Protein AF-A0AAP2GWK6-F1 (afdb_monomer)

Foldseek 3Di:
DDPDPVVVPPPDPDDDQDPDDDPDPDDDRPPDDAQDKDKDWDWDADPVRDIDDTDPIDIDHRHQDQAAQPDWDWDADPQAIKIFGDLVNLRSPQWDWDWDDFVVDPDTDTQDIGGSNDGMDGRNPDDPPTHD

Structure (mmCIF, N/CA/C/O backbone):
data_AF-A0AAP2GWK6-F1
#
_entry.id   AF-A0AAP2GWK6-F1
#
loop_
_atom_site.group_PDB
_atom_site.id
_atom_site.type_symbol
_atom_site.label_atom_id
_atom_site.label_alt_id
_atom_site.label_comp_id
_atom_site.label_asym_id
_atom_site.label_entity_id
_atom_site.label_seq_id
_atom_site.pdbx_PDB_ins_code
_atom_site.Cartn_x
_atom_site.Cartn_y
_atom_site.Cartn_z
_atom_site.occupancy
_atom_site.B_iso_or_equiv
_atom_site.auth_seq_id
_atom_site.auth_comp_id
_atom_site.auth_asym_id
_atom_site.auth_atom_id
_atom_site.pdbx_PDB_model_num
ATOM 1 N N 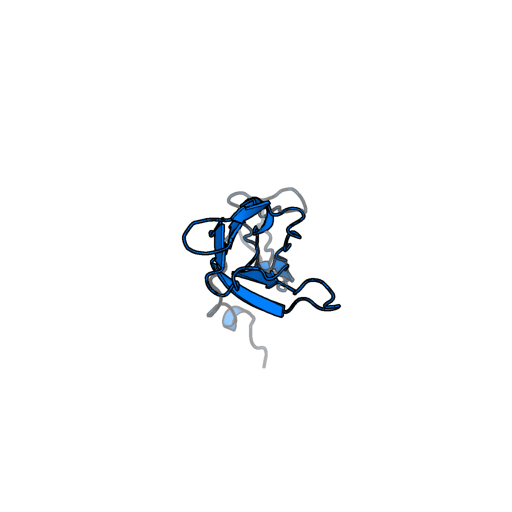. MET A 1 1 ? 41.115 -13.602 -19.663 1.00 36.50 1 MET A N 1
ATOM 2 C CA . MET A 1 1 ? 39.755 -14.138 -19.443 1.00 36.50 1 MET A CA 1
ATOM 3 C C . MET A 1 1 ? 38.763 -12.994 -19.587 1.00 36.50 1 MET A C 1
ATOM 5 O O . MET A 1 1 ? 38.693 -12.155 -18.703 1.00 36.50 1 MET A O 1
ATOM 9 N N . ARG A 1 2 ? 38.078 -12.888 -20.731 1.00 32.31 2 ARG A N 1
ATOM 10 C CA . ARG A 1 2 ? 36.978 -11.934 -20.933 1.00 32.31 2 ARG A CA 1
ATOM 11 C C . ARG A 1 2 ? 35.690 -12.745 -20.884 1.00 32.31 2 ARG A C 1
ATOM 13 O O . ARG A 1 2 ? 35.413 -13.486 -21.821 1.00 32.31 2 ARG A O 1
ATOM 20 N N . GLN A 1 3 ? 34.950 -12.665 -19.784 1.00 31.05 3 GLN A N 1
ATOM 21 C CA . GLN A 1 3 ? 33.566 -13.130 -19.782 1.00 31.05 3 GLN A CA 1
ATOM 22 C C . GLN A 1 3 ? 32.791 -12.196 -20.719 1.00 31.05 3 GLN A C 1
ATOM 24 O O . GLN A 1 3 ? 32.690 -10.999 -20.470 1.00 31.05 3 GLN A O 1
ATOM 29 N N . SER A 1 4 ? 32.358 -12.732 -21.860 1.00 39.97 4 SER A N 1
ATOM 30 C CA . SER A 1 4 ? 31.522 -12.025 -22.830 1.00 39.97 4 SER A CA 1
ATOM 31 C C . SER A 1 4 ? 30.129 -11.812 -22.237 1.00 39.97 4 SER A C 1
ATOM 33 O O . SER A 1 4 ? 29.553 -12.737 -21.662 1.00 39.97 4 SER A O 1
ATOM 35 N N . ALA A 1 5 ? 29.579 -10.609 -22.420 1.00 40.38 5 ALA A N 1
ATOM 36 C CA . ALA A 1 5 ? 28.244 -10.188 -21.986 1.00 40.38 5 ALA A CA 1
ATOM 37 C C . ALA A 1 5 ? 27.099 -11.098 -22.489 1.00 40.38 5 ALA A C 1
ATOM 39 O O . ALA A 1 5 ? 25.998 -11.061 -21.946 1.00 40.38 5 ALA A O 1
ATOM 40 N N . ALA A 1 6 ? 27.369 -11.981 -23.458 1.00 35.41 6 ALA A N 1
ATOM 41 C CA . ALA A 1 6 ? 26.441 -13.020 -23.901 1.00 35.41 6 ALA A CA 1
ATOM 42 C C . ALA A 1 6 ? 26.100 -14.056 -22.805 1.00 35.41 6 ALA A C 1
ATOM 44 O O . ALA A 1 6 ? 25.046 -14.682 -22.866 1.00 35.41 6 ALA A O 1
ATOM 45 N N . ALA A 1 7 ? 26.941 -14.218 -21.775 1.00 29.39 7 ALA A N 1
ATOM 46 C CA . ALA A 1 7 ? 26.700 -15.173 -20.688 1.00 29.39 7 ALA A CA 1
ATOM 47 C C . ALA A 1 7 ? 25.735 -14.661 -19.597 1.00 29.39 7 ALA A C 1
ATOM 49 O O . ALA A 1 7 ? 25.313 -15.440 -18.745 1.00 29.39 7 ALA A O 1
ATOM 50 N N . GLN A 1 8 ? 25.362 -13.375 -19.610 1.00 37.59 8 GLN A N 1
ATOM 51 C CA . GLN A 1 8 ? 24.506 -12.770 -18.576 1.00 37.59 8 GLN A CA 1
ATOM 52 C C . GLN A 1 8 ? 23.046 -12.561 -19.002 1.00 37.59 8 GLN A C 1
ATOM 54 O O . GLN A 1 8 ? 22.224 -12.152 -18.186 1.00 37.59 8 GLN A O 1
ATOM 59 N N . ALA A 1 9 ? 22.687 -12.928 -20.235 1.00 34.03 9 ALA A N 1
ATOM 60 C CA . ALA A 1 9 ? 21.322 -12.824 -20.757 1.00 34.03 9 ALA A CA 1
ATOM 61 C C . ALA A 1 9 ? 20.421 -14.041 -20.437 1.00 34.03 9 ALA A C 1
ATOM 63 O O . ALA A 1 9 ? 19.351 -14.180 -21.022 1.00 34.03 9 ALA A O 1
ATOM 64 N N . VAL A 1 10 ? 20.819 -14.937 -19.522 1.00 41.56 10 VAL A N 1
ATOM 65 C CA . VAL A 1 10 ? 20.097 -16.208 -19.274 1.00 41.56 10 VAL A CA 1
ATOM 66 C C . VAL A 1 10 ? 19.125 -16.163 -18.077 1.00 41.56 10 VAL A C 1
ATOM 68 O O . VAL A 1 10 ? 18.405 -17.128 -17.854 1.00 41.56 10 VAL A O 1
ATOM 71 N N . ALA A 1 11 ? 18.995 -15.057 -17.330 1.00 36.88 11 ALA A N 1
ATOM 72 C CA . ALA A 1 11 ? 18.100 -15.037 -16.153 1.00 36.88 11 ALA A CA 1
ATOM 73 C C . ALA A 1 11 ? 17.056 -13.908 -16.086 1.00 36.88 11 ALA A C 1
ATOM 75 O O . ALA A 1 11 ? 16.194 -13.942 -15.210 1.00 36.88 11 ALA A O 1
ATOM 76 N N . LEU A 1 12 ? 17.063 -12.937 -17.002 1.00 46.38 12 LEU A N 1
ATOM 77 C CA . LEU A 1 12 ? 16.093 -11.838 -16.989 1.00 46.38 12 LEU A CA 1
ATOM 78 C C . LEU A 1 12 ? 15.317 -11.845 -18.303 1.00 46.38 12 LEU A C 1
ATOM 80 O O . LEU A 1 12 ? 15.865 -11.540 -19.360 1.00 46.38 12 LEU A O 1
ATOM 84 N N . LYS A 1 13 ? 14.029 -12.207 -18.241 1.00 52.22 13 LYS A N 1
ATOM 85 C CA . LYS A 1 13 ? 13.083 -12.007 -19.347 1.00 52.22 13 LYS A CA 1
ATOM 86 C C . LYS A 1 13 ? 12.956 -10.501 -19.600 1.00 52.22 13 LYS A C 1
ATOM 88 O O . LYS A 1 13 ? 12.078 -9.854 -19.036 1.00 52.22 13 LYS A O 1
ATOM 93 N N . CYS A 1 14 ? 13.844 -9.939 -20.411 1.00 54.69 14 CYS A N 1
ATOM 94 C CA . CYS A 1 14 ? 13.713 -8.573 -20.897 1.00 54.69 14 CYS A CA 1
ATOM 95 C C . CYS A 1 14 ? 12.523 -8.551 -21.861 1.00 54.69 14 CYS A C 1
ATOM 97 O O . CYS A 1 14 ? 12.529 -9.239 -22.880 1.00 54.69 14 CYS A O 1
ATOM 99 N N . VAL A 1 15 ? 11.464 -7.827 -21.504 1.00 65.50 15 VAL A N 1
ATOM 100 C CA . VAL A 1 15 ? 10.288 -7.652 -22.362 1.00 65.50 15 VAL A CA 1
ATOM 101 C C . VAL A 1 15 ? 10.410 -6.296 -23.035 1.00 65.50 15 VAL A C 1
ATOM 103 O O . VAL A 1 15 ? 10.470 -5.279 -22.346 1.00 65.50 15 VAL A O 1
ATOM 106 N N . LEU A 1 16 ? 10.413 -6.278 -24.368 1.00 71.25 16 LEU A N 1
ATOM 107 C CA . LEU A 1 16 ? 10.388 -5.037 -25.135 1.00 71.25 16 LEU A CA 1
ATOM 108 C C . LEU A 1 16 ? 9.115 -4.245 -24.789 1.00 71.25 16 LEU A C 1
ATOM 110 O O . LEU A 1 16 ? 7.998 -4.752 -24.938 1.00 71.25 16 LEU A O 1
ATOM 114 N N . ARG A 1 17 ? 9.275 -3.017 -24.280 1.00 77.06 17 ARG A N 1
ATOM 115 C CA . ARG A 1 17 ? 8.146 -2.177 -23.834 1.00 77.06 17 ARG A CA 1
ATOM 116 C C . ARG A 1 17 ? 7.614 -1.255 -24.930 1.00 77.06 17 ARG A C 1
ATOM 118 O O . ARG A 1 17 ? 6.414 -0.989 -24.952 1.00 77.06 17 ARG A O 1
ATOM 125 N N . ASN A 1 18 ? 8.452 -0.826 -25.869 1.00 67.00 18 ASN A N 1
ATOM 126 C CA . ASN A 1 18 ? 8.060 -0.053 -27.047 1.00 67.00 18 ASN A CA 1
ATOM 127 C C . ASN A 1 18 ? 7.818 -0.976 -28.253 1.00 67.00 18 ASN A C 1
ATOM 129 O O . ASN A 1 18 ? 8.659 -1.787 -28.613 1.00 67.00 18 ASN A O 1
ATOM 133 N N . ARG A 1 19 ? 6.657 -0.855 -28.906 1.00 65.81 19 ARG A N 1
ATOM 134 C CA . ARG A 1 19 ? 6.312 -1.677 -30.088 1.00 65.81 19 ARG A CA 1
ATOM 135 C C . ARG A 1 19 ? 6.821 -1.094 -31.409 1.00 65.81 19 ARG A C 1
ATOM 137 O O . ARG A 1 19 ? 6.695 -1.733 -32.447 1.00 65.81 19 ARG A O 1
ATOM 144 N N . THR A 1 20 ? 7.364 0.117 -31.365 1.00 73.38 20 THR A N 1
ATOM 145 C CA . THR A 1 20 ? 7.912 0.853 -32.504 1.00 73.38 20 THR A CA 1
ATOM 146 C C . THR A 1 20 ? 9.232 1.493 -32.100 1.00 73.38 20 THR A C 1
ATOM 148 O O . THR A 1 20 ? 9.444 1.816 -30.925 1.00 73.38 20 THR A O 1
ATOM 151 N N . LEU A 1 21 ? 10.110 1.702 -33.081 1.00 76.94 21 LEU A N 1
ATOM 152 C CA . LEU A 1 21 ? 11.334 2.465 -32.872 1.00 76.94 21 LEU A CA 1
ATOM 153 C C . LEU A 1 21 ? 10.976 3.876 -32.408 1.00 76.94 21 LEU A C 1
ATOM 155 O O . LEU A 1 21 ? 10.101 4.532 -32.976 1.00 76.94 21 LEU A O 1
ATOM 159 N N . LEU A 1 22 ? 11.637 4.314 -31.342 1.00 80.62 22 LEU A N 1
ATOM 160 C CA . LEU A 1 22 ? 11.499 5.669 -30.838 1.00 80.62 22 LEU A CA 1
ATOM 161 C C . LEU A 1 22 ? 12.492 6.550 -31.588 1.00 80.62 22 LEU A C 1
ATOM 163 O O . LEU A 1 22 ? 13.667 6.213 -31.703 1.00 80.62 22 LEU A O 1
ATOM 167 N N . THR A 1 23 ? 12.016 7.681 -32.092 1.00 80.94 23 THR A N 1
ATOM 168 C CA . THR A 1 23 ? 12.858 8.721 -32.703 1.00 80.94 23 THR A CA 1
ATOM 169 C C . THR A 1 23 ? 13.216 9.825 -31.708 1.00 80.94 23 THR A C 1
ATOM 171 O O . THR A 1 23 ? 13.981 10.733 -32.026 1.00 80.94 23 THR A O 1
ATOM 174 N N . THR A 1 24 ? 12.671 9.749 -30.493 1.00 82.12 24 THR A N 1
ATOM 175 C CA . THR A 1 24 ? 12.917 10.664 -29.381 1.00 82.12 24 THR A CA 1
ATOM 176 C C . THR A 1 24 ? 13.819 10.014 -28.336 1.00 82.12 24 THR A C 1
ATOM 178 O O . THR A 1 24 ? 13.865 8.796 -28.183 1.00 82.12 24 THR A O 1
ATOM 181 N N . THR A 1 25 ? 14.520 10.835 -27.557 1.00 86.06 25 THR A N 1
ATOM 182 C CA . THR A 1 25 ? 15.410 10.386 -26.473 1.00 86.06 25 THR A CA 1
ATOM 183 C C . THR A 1 25 ? 14.673 10.119 -25.153 1.00 86.06 25 THR A C 1
ATOM 185 O O . THR A 1 25 ? 15.284 10.143 -24.087 1.00 86.06 25 THR A O 1
ATOM 188 N N . HIS A 1 26 ? 13.358 9.879 -25.200 1.00 83.44 26 HIS A N 1
ATOM 189 C CA . HIS A 1 26 ? 12.540 9.601 -24.021 1.00 83.44 26 HIS A CA 1
ATOM 190 C C . HIS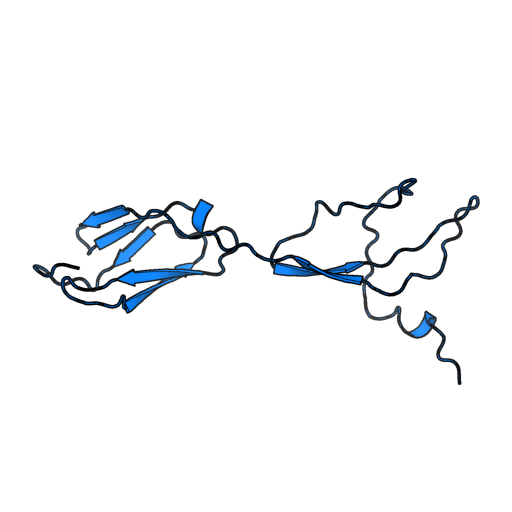 A 1 26 ? 11.518 8.494 -24.297 1.00 83.44 26 HIS A C 1
ATOM 192 O O . HIS A 1 26 ? 10.985 8.380 -25.399 1.00 83.44 26 HIS A O 1
ATOM 198 N N . PHE A 1 27 ? 11.226 7.704 -23.264 1.00 85.25 27 PHE A N 1
ATOM 199 C CA . PHE A 1 27 ? 10.179 6.688 -23.256 1.00 85.25 27 PHE A CA 1
ATOM 200 C C . PHE A 1 27 ? 9.381 6.803 -21.957 1.00 85.25 27 PHE A C 1
ATOM 202 O O . PHE A 1 27 ? 9.969 6.860 -20.877 1.00 85.25 27 PHE A O 1
ATOM 209 N N . GLU A 1 28 ? 8.053 6.819 -22.065 1.00 86.56 28 GLU A N 1
ATOM 210 C CA . GLU A 1 28 ? 7.147 6.802 -20.918 1.00 86.56 28 GLU A CA 1
ATOM 211 C C . GLU A 1 28 ? 6.509 5.415 -20.780 1.00 86.56 28 GLU A C 1
ATOM 213 O O . GLU A 1 28 ? 5.741 4.976 -21.639 1.00 86.56 28 GLU A O 1
ATOM 218 N N . ASP A 1 29 ? 6.816 4.712 -19.686 1.00 86.31 29 ASP A N 1
ATOM 219 C CA . ASP A 1 29 ? 6.163 3.442 -19.371 1.00 86.31 29 ASP A CA 1
ATOM 220 C C . ASP A 1 29 ? 4.859 3.680 -18.590 1.00 86.31 29 ASP A C 1
ATOM 222 O O . ASP A 1 29 ? 4.831 3.711 -17.359 1.00 86.31 29 ASP A O 1
ATOM 226 N N . ALA A 1 30 ? 3.750 3.798 -19.323 1.00 82.56 30 ALA A N 1
ATOM 227 C CA . ALA A 1 30 ? 2.410 3.955 -18.750 1.00 82.56 30 ALA A CA 1
ATOM 228 C C . ALA A 1 30 ? 1.879 2.696 -18.026 1.00 82.56 30 ALA A C 1
ATOM 230 O O . ALA A 1 30 ? 0.830 2.738 -17.386 1.00 82.56 30 ALA A O 1
ATOM 231 N N . GLY A 1 31 ? 2.568 1.553 -18.132 1.00 81.31 31 GLY A N 1
ATOM 232 C CA . GLY A 1 31 ? 2.177 0.297 -17.488 1.00 81.31 31 GLY A CA 1
ATOM 233 C C . GLY A 1 31 ? 2.836 0.056 -16.130 1.00 81.31 31 GLY A C 1
ATOM 234 O O . GLY A 1 31 ? 2.654 -1.023 -15.555 1.00 81.31 31 GLY A O 1
ATOM 235 N N . VAL A 1 32 ? 3.606 1.021 -15.621 1.00 83.19 32 VAL A N 1
ATOM 236 C CA . VAL A 1 32 ? 4.262 0.936 -14.314 1.00 83.19 32 VAL A CA 1
ATOM 237 C C . VAL A 1 32 ? 3.222 0.845 -13.199 1.00 83.19 32 VAL A C 1
ATOM 239 O O . VAL A 1 32 ? 2.393 1.725 -12.988 1.00 83.19 32 VAL A O 1
ATOM 242 N N . GLN A 1 33 ? 3.296 -0.243 -12.439 1.00 81.62 33 GLN A N 1
ATOM 243 C CA . GLN A 1 33 ? 2.491 -0.448 -11.238 1.00 81.62 33 GLN A CA 1
ATOM 244 C C . GLN A 1 33 ? 3.253 0.006 -9.983 1.00 81.62 33 GLN A C 1
ATOM 246 O O . GLN A 1 33 ? 4.427 -0.360 -9.840 1.00 81.62 33 GLN A O 1
ATOM 251 N N . PRO A 1 34 ? 2.595 0.724 -9.051 1.00 79.62 34 PRO A N 1
ATOM 252 C CA . PRO A 1 34 ? 3.191 1.109 -7.775 1.00 79.62 34 PRO A CA 1
ATOM 253 C C . PRO A 1 34 ? 3.679 -0.101 -6.969 1.00 79.62 34 PRO A C 1
ATOM 255 O O . PRO A 1 34 ? 3.048 -1.158 -6.968 1.00 79.62 34 PRO A O 1
ATOM 258 N N . GLY A 1 35 ? 4.783 0.067 -6.245 1.00 76.69 35 GLY A N 1
ATOM 259 C CA . GLY A 1 35 ? 5.355 -0.944 -5.352 1.00 76.69 35 GLY A CA 1
ATOM 260 C C . GLY A 1 35 ? 6.200 -2.001 -6.052 1.00 76.69 35 GLY A C 1
ATOM 261 O O . GLY A 1 35 ? 6.649 -2.943 -5.405 1.00 76.69 35 GLY A O 1
ATOM 262 N N . LYS A 1 36 ? 6.427 -1.857 -7.361 1.00 82.12 36 LYS A N 1
ATOM 263 C CA . LYS A 1 36 ? 7.304 -2.734 -8.136 1.00 82.12 36 LYS A CA 1
ATOM 264 C C . LYS A 1 36 ? 8.611 -2.033 -8.483 1.00 82.12 36 LYS A C 1
ATOM 266 O O . LYS A 1 36 ? 8.646 -0.825 -8.711 1.00 82.12 36 LYS A O 1
ATOM 271 N N . THR A 1 37 ? 9.675 -2.820 -8.552 1.00 84.50 37 THR A N 1
ATOM 272 C CA . THR A 1 37 ? 10.975 -2.384 -9.061 1.00 84.50 37 THR A CA 1
ATOM 273 C C . THR A 1 37 ? 11.082 -2.773 -10.524 1.00 84.50 37 THR A C 1
ATOM 275 O O . THR A 1 37 ? 10.775 -3.910 -10.882 1.00 84.50 37 THR A O 1
ATOM 278 N N . TYR A 1 38 ? 11.521 -1.831 -11.348 1.00 85.50 38 TYR A N 1
ATOM 279 C CA . TYR A 1 38 ? 11.731 -2.024 -12.775 1.00 85.50 38 TYR A CA 1
ATOM 280 C C . TYR A 1 38 ? 13.194 -1.784 -13.117 1.00 85.50 38 TYR A C 1
ATOM 282 O O . TYR A 1 38 ? 13.867 -0.948 -12.508 1.00 85.50 38 TYR A O 1
ATOM 290 N N . GLU A 1 39 ? 13.665 -2.528 -14.107 1.00 87.69 39 GLU A N 1
ATOM 291 C CA . GLU A 1 39 ? 14.976 -2.362 -14.716 1.00 87.69 39 GLU A CA 1
ATOM 292 C C . GLU A 1 39 ? 14.772 -2.074 -16.197 1.00 87.69 39 GLU A C 1
ATOM 294 O O . GLU A 1 39 ? 14.026 -2.784 -16.871 1.00 87.69 39 GLU A O 1
ATOM 299 N N . TYR A 1 40 ? 15.422 -1.024 -16.688 1.00 86.44 40 TYR A N 1
ATOM 300 C CA . TYR A 1 40 ? 15.380 -0.627 -18.088 1.00 86.44 40 TYR A CA 1
ATOM 301 C C . TYR A 1 40 ? 16.787 -0.669 -18.672 1.00 86.44 40 TYR A C 1
ATOM 303 O O . TYR A 1 40 ? 17.750 -0.242 -18.033 1.00 86.44 40 TYR A O 1
ATOM 311 N N . ALA A 1 41 ? 16.888 -1.162 -19.900 1.00 87.12 41 ALA A N 1
ATOM 312 C CA . ALA A 1 41 ? 18.064 -1.041 -20.744 1.00 87.12 41 ALA A CA 1
ATOM 313 C C . ALA A 1 41 ? 17.621 -0.596 -22.137 1.00 87.12 41 ALA A C 1
ATOM 315 O O . ALA A 1 41 ? 16.471 -0.806 -22.529 1.00 87.12 41 ALA A O 1
ATOM 316 N N . ILE A 1 42 ? 18.531 0.041 -22.863 1.00 86.88 42 ILE A N 1
ATOM 317 C CA . ILE A 1 42 ? 18.276 0.595 -24.191 1.00 86.88 42 ILE A CA 1
ATOM 318 C C . ILE A 1 42 ? 19.203 -0.104 -25.182 1.00 86.88 42 ILE A C 1
ATOM 320 O O . ILE A 1 42 ? 20.383 -0.301 -24.892 1.00 86.88 42 ILE A O 1
ATOM 324 N N . ALA A 1 43 ? 18.671 -0.452 -26.348 1.00 87.69 43 ALA A N 1
ATOM 325 C CA . ALA A 1 43 ? 19.437 -0.846 -27.521 1.00 87.69 43 ALA A CA 1
ATOM 326 C C . ALA A 1 43 ? 19.019 0.038 -28.701 1.00 87.69 43 ALA A C 1
ATOM 328 O O . ALA A 1 43 ? 17.872 0.484 -28.783 1.00 87.69 43 ALA A O 1
ATOM 329 N N . SER A 1 44 ? 19.961 0.325 -29.594 1.00 85.25 44 SER A N 1
ATOM 330 C CA . SER A 1 44 ? 19.695 1.040 -30.842 1.00 85.25 44 SER A CA 1
ATOM 331 C C . SER A 1 44 ? 19.531 0.052 -31.986 1.00 85.25 44 SER A C 1
ATOM 333 O O . SER A 1 44 ? 20.186 -0.988 -31.992 1.00 85.25 44 SER A O 1
ATOM 335 N N . VAL A 1 45 ? 18.733 0.416 -32.984 1.00 86.94 45 VAL A N 1
ATOM 336 C CA . VAL A 1 45 ? 18.558 -0.366 -34.211 1.00 86.94 45 VAL A CA 1
ATOM 337 C C . VAL A 1 45 ? 19.047 0.460 -35.397 1.00 86.94 45 VAL A C 1
ATOM 339 O O . VAL A 1 45 ? 18.754 1.655 -35.469 1.00 86.94 45 VAL A O 1
ATOM 342 N N . ASP A 1 46 ? 19.818 -0.151 -36.295 1.00 83.56 46 ASP A N 1
ATOM 343 C CA . ASP A 1 46 ? 20.316 0.508 -37.504 1.00 83.56 46 ASP A CA 1
ATOM 344 C C . ASP A 1 46 ? 19.281 0.530 -38.650 1.00 83.56 46 ASP A C 1
ATOM 346 O O . ASP A 1 46 ? 18.164 0.024 -38.533 1.00 83.56 46 ASP A O 1
ATOM 350 N N . ALA A 1 47 ? 19.651 1.126 -39.788 1.00 82.38 47 ALA A N 1
ATOM 351 C CA . ALA A 1 47 ? 18.772 1.244 -40.956 1.00 82.38 47 ALA A CA 1
ATOM 352 C C . ALA A 1 47 ? 18.385 -0.107 -41.593 1.00 82.38 47 ALA A C 1
ATOM 354 O O . ALA A 1 47 ? 17.433 -0.163 -42.371 1.00 82.38 47 ALA A O 1
ATOM 355 N N . PHE A 1 48 ? 19.108 -1.182 -41.274 1.00 84.50 48 PHE A N 1
ATOM 356 C CA . PHE A 1 48 ? 18.872 -2.535 -41.773 1.00 84.50 48 PHE A CA 1
ATOM 357 C C . PHE A 1 48 ? 18.144 -3.417 -40.749 1.00 84.50 48 PHE A C 1
ATOM 359 O O . PHE A 1 48 ? 17.888 -4.590 -41.023 1.00 84.50 48 PHE A O 1
ATOM 366 N N . GLY A 1 49 ? 17.775 -2.862 -39.590 1.00 79.38 49 GLY A N 1
ATOM 367 C CA . GLY A 1 49 ? 17.074 -3.584 -38.534 1.00 79.38 49 GLY A CA 1
ATOM 368 C C . GLY A 1 49 ? 17.991 -4.359 -37.586 1.00 79.38 49 GLY A C 1
ATOM 369 O O . GLY A 1 49 ? 17.484 -5.147 -36.789 1.00 79.38 49 GLY A O 1
ATOM 370 N N . ALA A 1 50 ? 19.313 -4.160 -37.641 1.00 81.12 50 ALA A N 1
ATOM 371 C CA . ALA A 1 50 ? 20.238 -4.805 -36.715 1.00 81.12 50 ALA A CA 1
ATOM 372 C C . ALA A 1 50 ? 20.264 -4.070 -35.365 1.00 81.12 50 ALA A C 1
ATOM 374 O O . ALA A 1 50 ? 20.453 -2.854 -35.309 1.00 81.12 50 ALA A O 1
ATOM 375 N N . GLU A 1 51 ? 20.079 -4.816 -34.275 1.00 85.62 51 GLU A N 1
ATOM 376 C CA . GLU A 1 51 ? 20.046 -4.300 -32.902 1.00 85.62 51 GLU A CA 1
ATOM 377 C C . GLU A 1 51 ? 21.441 -4.326 -32.251 1.00 85.62 51 GLU A C 1
ATOM 379 O O . GLU A 1 51 ? 22.223 -5.262 -32.437 1.00 85.62 51 GLU A O 1
ATOM 384 N N . SER A 1 52 ? 21.763 -3.291 -31.474 1.00 87.06 52 SER A N 1
ATOM 385 C CA . SER A 1 52 ? 23.002 -3.209 -30.699 1.00 87.06 52 SER A CA 1
ATOM 386 C C . SER A 1 52 ? 22.960 -4.069 -29.433 1.00 87.06 52 SER A C 1
ATOM 388 O O . SER A 1 52 ? 21.913 -4.527 -28.986 1.00 87.06 52 SER A O 1
ATOM 390 N N . THR A 1 53 ? 24.100 -4.199 -28.754 1.00 85.94 53 THR A N 1
ATOM 391 C CA . THR A 1 53 ? 24.110 -4.647 -27.353 1.00 85.94 53 THR A CA 1
ATOM 392 C C . THR A 1 53 ? 23.326 -3.665 -26.471 1.00 85.94 53 THR A C 1
ATOM 394 O O . THR A 1 53 ? 23.302 -2.462 -26.747 1.00 85.94 53 THR A O 1
ATOM 397 N N . PHE A 1 54 ? 22.729 -4.170 -25.388 1.00 84.50 54 PHE A N 1
ATOM 398 C CA . PHE A 1 54 ? 22.060 -3.349 -24.380 1.00 84.50 54 PHE A CA 1
ATOM 399 C C . PHE A 1 54 ? 23.019 -2.406 -23.642 1.00 84.50 54 PHE A C 1
ATOM 401 O O . PHE A 1 54 ? 24.173 -2.745 -23.361 1.00 84.50 54 PHE A O 1
ATOM 408 N N . SER A 1 55 ? 22.498 -1.242 -23.256 1.00 87.00 55 SER A N 1
ATOM 409 C CA . SER A 1 55 ? 23.108 -0.364 -22.260 1.00 87.00 55 SER A CA 1
ATOM 410 C C . SER A 1 55 ? 23.205 -1.053 -20.889 1.00 87.00 55 SER A C 1
ATOM 412 O O . SER A 1 55 ? 22.492 -2.026 -20.627 1.00 87.00 55 SER A O 1
ATOM 414 N N . PRO A 1 56 ? 24.004 -0.514 -19.949 1.00 86.25 56 PRO A N 1
ATOM 415 C CA . PRO A 1 56 ? 23.863 -0.864 -18.540 1.00 86.25 56 PRO A CA 1
ATOM 416 C C . PRO A 1 56 ? 22.417 -0.674 -18.065 1.00 86.25 56 PRO A C 1
ATOM 418 O O . PRO A 1 56 ? 21.718 0.233 -18.529 1.00 86.25 56 PRO A O 1
ATOM 421 N N . PHE A 1 57 ? 21.982 -1.521 -17.131 1.00 85.75 57 PHE A N 1
ATOM 422 C CA . PHE A 1 57 ? 20.643 -1.431 -16.560 1.00 85.75 57 PHE A CA 1
ATOM 423 C C . PHE A 1 57 ? 20.510 -0.206 -15.653 1.00 85.75 57 PHE A C 1
ATOM 425 O O . PHE A 1 57 ? 21.326 0.014 -14.756 1.00 85.75 57 PHE A O 1
ATOM 432 N N . ALA A 1 58 ? 19.427 0.543 -15.841 1.00 85.12 58 ALA A N 1
ATOM 433 C CA . ALA A 1 58 ? 18.950 1.540 -14.898 1.00 85.12 58 ALA A CA 1
ATOM 434 C C . ALA A 1 58 ? 17.802 0.943 -14.075 1.00 85.12 58 ALA A C 1
ATOM 436 O O . ALA A 1 58 ? 16.828 0.435 -14.633 1.00 85.12 58 ALA A O 1
ATOM 437 N N . ARG A 1 59 ? 17.909 1.004 -12.745 1.00 86.38 59 ARG A N 1
ATOM 438 C CA . ARG A 1 59 ? 16.906 0.465 -11.818 1.00 86.38 59 ARG A CA 1
ATOM 439 C C . ARG A 1 59 ? 16.117 1.595 -11.170 1.00 86.38 59 ARG A C 1
ATOM 441 O O . ARG A 1 59 ? 16.705 2.532 -10.637 1.00 86.38 59 ARG A O 1
ATOM 448 N N . VAL A 1 60 ? 14.794 1.465 -11.149 1.00 85.81 60 VAL A N 1
ATOM 449 C CA . VAL A 1 60 ? 13.894 2.410 -10.480 1.00 85.81 60 VAL A CA 1
ATOM 450 C C . VAL A 1 60 ? 12.814 1.665 -9.703 1.00 85.81 60 VAL A C 1
ATOM 452 O O . VAL A 1 60 ? 12.224 0.698 -10.187 1.00 85.81 60 VAL A O 1
ATOM 455 N N . ALA A 1 61 ? 12.554 2.110 -8.475 1.00 84.00 61 ALA A N 1
ATOM 456 C CA . ALA A 1 61 ? 11.426 1.638 -7.684 1.00 84.00 61 ALA A CA 1
ATOM 457 C C . ALA A 1 61 ? 10.223 2.555 -7.927 1.00 84.00 61 ALA A C 1
ATOM 459 O O . ALA A 1 61 ? 10.306 3.763 -7.711 1.00 84.00 61 ALA A O 1
ATOM 460 N N . ALA A 1 62 ? 9.097 1.986 -8.356 1.00 82.62 62 ALA A N 1
ATOM 461 C CA . ALA A 1 62 ? 7.844 2.720 -8.431 1.00 82.62 62 ALA A CA 1
ATOM 462 C C . ALA A 1 62 ? 7.311 2.922 -7.007 1.00 82.62 62 ALA A C 1
ATOM 464 O O . ALA A 1 62 ? 6.755 2.003 -6.403 1.00 82.62 62 ALA A O 1
ATOM 465 N N . THR A 1 63 ? 7.515 4.111 -6.444 1.00 72.44 63 THR A N 1
ATOM 466 C CA . THR A 1 63 ? 7.109 4.41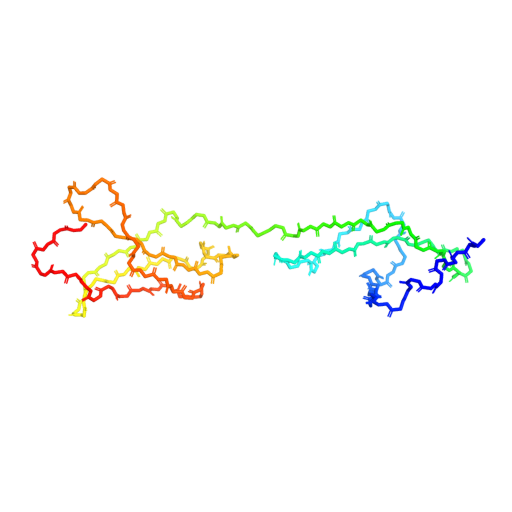4 -5.068 1.00 72.44 63 THR A CA 1
ATOM 467 C C . THR A 1 63 ? 5.596 4.331 -4.913 1.00 72.44 63 THR A C 1
ATOM 469 O O . THR A 1 63 ? 4.831 4.850 -5.726 1.00 72.44 63 THR A O 1
ATOM 472 N N . VAL A 1 64 ? 5.153 3.700 -3.830 1.00 69.44 64 VAL A N 1
ATOM 473 C CA . VAL A 1 64 ? 3.749 3.723 -3.441 1.00 69.44 64 VAL A CA 1
ATOM 474 C C . VAL A 1 64 ? 3.496 4.964 -2.601 1.00 69.44 64 VAL A C 1
ATOM 476 O O . VAL A 1 64 ? 4.021 5.087 -1.496 1.00 69.44 64 VAL A O 1
ATOM 479 N N . LEU A 1 65 ? 2.685 5.888 -3.110 1.00 65.94 65 LEU A N 1
ATOM 480 C CA . LEU A 1 65 ? 2.215 7.012 -2.310 1.00 65.94 65 LEU A CA 1
ATOM 481 C C . LEU A 1 65 ? 1.079 6.526 -1.412 1.00 65.94 65 LEU A C 1
ATOM 483 O O . LEU A 1 65 ? -0.019 6.251 -1.890 1.00 65.94 65 LEU A O 1
ATOM 487 N N . VAL A 1 66 ? 1.347 6.415 -0.112 1.00 64.25 66 VAL A N 1
ATOM 488 C CA . VAL A 1 66 ? 0.293 6.201 0.882 1.00 64.25 66 VAL A CA 1
ATOM 489 C C . VAL A 1 66 ? -0.404 7.537 1.099 1.00 64.25 66 VAL A C 1
ATOM 491 O O . VAL A 1 66 ? 0.210 8.502 1.555 1.00 64.25 66 VAL A O 1
ATOM 494 N N . ARG A 1 67 ? -1.689 7.612 0.750 1.00 67.19 67 ARG A N 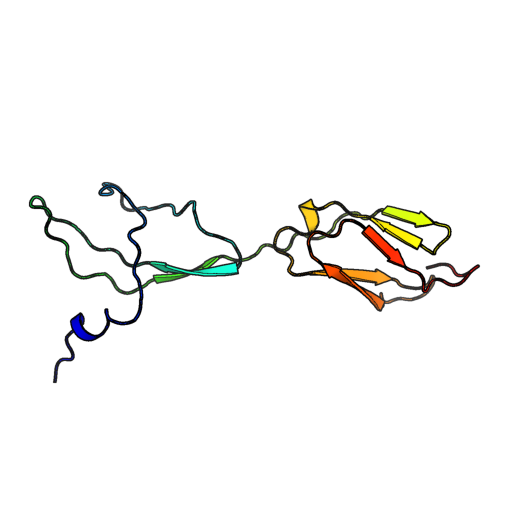1
ATOM 495 C CA . ARG A 1 67 ? -2.491 8.801 1.035 1.00 67.19 67 ARG A CA 1
ATOM 496 C C . ARG A 1 67 ? -2.862 8.806 2.519 1.00 67.19 67 ARG A C 1
ATOM 498 O O . ARG A 1 67 ? -3.263 7.787 3.072 1.00 67.19 67 ARG A O 1
ATOM 505 N N . VAL A 1 68 ? -2.734 9.961 3.167 1.00 68.00 68 VAL A N 1
ATOM 506 C CA . VAL A 1 68 ? -3.241 10.140 4.533 1.00 68.00 68 VAL A CA 1
ATOM 507 C C . VAL A 1 68 ? -4.769 10.086 4.489 1.00 68.00 68 VAL A C 1
ATOM 509 O O . VAL A 1 68 ? -5.390 10.776 3.678 1.00 68.00 68 VAL A O 1
ATOM 512 N N . VAL A 1 69 ? -5.373 9.275 5.359 1.00 70.19 69 VAL A N 1
ATOM 513 C CA . VAL A 1 69 ? -6.822 9.294 5.599 1.00 70.19 69 VAL A CA 1
ATOM 514 C C . VAL A 1 69 ? -7.144 10.612 6.300 1.00 70.19 69 VAL A C 1
ATOM 516 O O . VAL A 1 69 ? -6.844 10.770 7.480 1.00 70.19 69 VAL A O 1
ATOM 519 N N . SER A 1 70 ? -7.686 11.587 5.569 1.00 68.50 70 SER A N 1
ATOM 520 C CA . SER A 1 70 ? -7.939 12.929 6.112 1.00 68.50 70 SER A CA 1
ATOM 521 C C . SER A 1 70 ? -9.249 13.025 6.888 1.00 68.50 70 SER A C 1
ATOM 523 O O . SER A 1 70 ? -9.405 13.915 7.718 1.00 68.50 70 SER A O 1
ATOM 525 N N . THR A 1 71 ? -10.191 12.116 6.631 1.00 75.56 71 THR A N 1
ATOM 526 C CA . THR A 1 71 ? -11.499 12.092 7.288 1.00 75.56 71 THR A CA 1
ATOM 527 C C . THR A 1 71 ? -11.963 10.653 7.499 1.00 75.56 71 THR A C 1
ATOM 529 O O . THR A 1 71 ? -11.775 9.785 6.647 1.00 75.56 71 THR A O 1
ATOM 532 N N . CYS A 1 72 ? -12.571 10.401 8.654 1.00 85.50 72 CYS A N 1
ATOM 533 C CA . CYS A 1 72 ? -13.369 9.210 8.915 1.00 85.50 72 CYS A CA 1
ATOM 534 C C . CYS A 1 72 ? -14.663 9.650 9.603 1.00 85.50 72 CYS A C 1
ATOM 536 O O . CYS A 1 72 ? -14.705 10.711 10.231 1.00 85.50 72 CYS A O 1
ATOM 538 N N . THR A 1 73 ? -15.718 8.854 9.477 1.00 91.44 73 THR A N 1
ATOM 539 C CA . THR A 1 73 ? -16.955 9.069 10.231 1.00 91.44 73 THR A CA 1
ATOM 540 C C . THR A 1 73 ? -17.144 7.941 11.227 1.00 91.44 73 THR A C 1
ATOM 542 O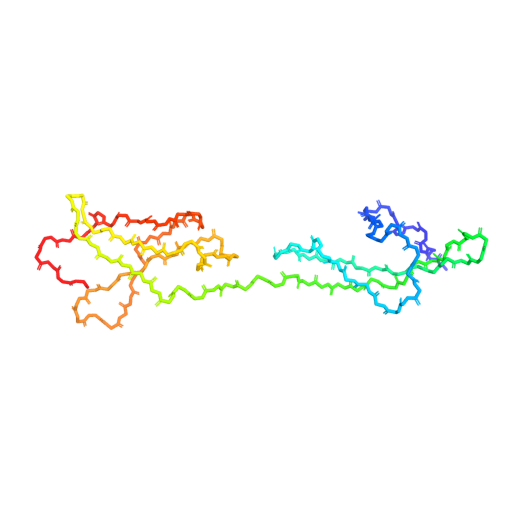 O . THR A 1 73 ? -16.778 6.793 10.966 1.00 91.44 73 THR A O 1
ATOM 545 N N . VAL A 1 74 ? -17.707 8.279 12.382 1.00 93.38 74 VAL A N 1
ATOM 546 C CA . VAL A 1 74 ? -17.990 7.327 13.451 1.00 93.38 74 VAL A CA 1
ATOM 547 C C . VAL A 1 74 ? -19.466 7.386 13.804 1.00 93.38 74 VAL A C 1
ATOM 549 O O . VAL A 1 74 ? -20.046 8.467 13.901 1.00 93.38 74 VAL A O 1
ATOM 552 N N . ARG A 1 75 ? -20.090 6.227 14.006 1.00 93.94 75 ARG A N 1
ATOM 553 C CA . ARG A 1 75 ? -21.465 6.144 14.507 1.00 93.94 75 ARG A CA 1
ATOM 554 C C . ARG A 1 75 ? -21.645 4.969 15.450 1.00 93.94 75 ARG A C 1
ATOM 556 O O . ARG A 1 75 ? -21.001 3.930 15.321 1.00 93.94 75 ARG A O 1
ATOM 563 N N . LYS A 1 76 ? -22.571 5.119 16.391 1.00 92.00 76 LYS A N 1
ATOM 564 C CA . LYS A 1 76 ? -22.983 4.029 17.273 1.00 92.00 76 LYS A CA 1
ATOM 565 C C . LYS A 1 76 ? -23.891 3.062 16.513 1.00 92.00 76 LYS A C 1
ATOM 567 O O . LYS A 1 76 ? -24.836 3.490 15.857 1.00 92.00 76 LYS A O 1
ATOM 572 N N . VAL A 1 77 ? -23.636 1.768 16.665 1.00 93.94 77 VAL A N 1
ATOM 573 C CA . VAL A 1 77 ? -24.466 0.673 16.144 1.00 93.94 77 VAL A CA 1
ATOM 574 C C . VAL A 1 77 ? -24.764 -0.328 17.263 1.00 93.94 77 VAL A C 1
ATOM 576 O O . VAL A 1 77 ? -24.139 -0.295 18.322 1.00 93.94 77 VAL A O 1
ATOM 579 N N . THR A 1 78 ? -25.711 -1.245 17.057 1.00 91.00 78 THR A N 1
ATOM 580 C CA . THR A 1 78 ? -26.090 -2.244 18.079 1.00 91.00 78 THR A CA 1
ATOM 581 C C . THR A 1 78 ? -24.905 -3.105 18.528 1.00 91.00 78 THR A C 1
ATOM 583 O O . THR A 1 78 ? -24.813 -3.470 19.695 1.00 91.00 78 THR A O 1
ATOM 586 N N . ALA A 1 79 ? -23.978 -3.400 17.614 1.00 91.31 79 ALA A N 1
ATOM 587 C CA . ALA A 1 79 ? -22.815 -4.243 17.874 1.00 91.31 79 ALA A CA 1
ATOM 588 C C . ALA A 1 79 ? -21.583 -3.495 18.434 1.00 91.31 79 ALA A C 1
ATOM 590 O O . ALA A 1 79 ? -20.589 -4.154 18.728 1.00 91.31 79 ALA A O 1
ATOM 591 N N . GLY A 1 80 ? -21.608 -2.158 18.553 1.00 92.38 80 GLY A N 1
ATOM 592 C CA . GLY A 1 80 ? -20.447 -1.361 18.974 1.00 92.38 80 GLY A CA 1
ATOM 593 C C . GLY A 1 80 ? -20.376 0.019 18.313 1.00 92.38 80 GLY A C 1
ATOM 594 O O . GLY A 1 80 ? -21.395 0.686 18.127 1.00 92.38 80 GLY A O 1
ATOM 595 N N . VAL A 1 81 ? -19.169 0.450 17.943 1.00 94.50 81 VAL A N 1
ATOM 596 C CA . VAL A 1 81 ? -18.938 1.697 17.194 1.00 94.50 81 VAL A CA 1
ATOM 597 C C . VAL A 1 81 ? -18.436 1.371 15.797 1.00 94.50 81 VAL A C 1
ATOM 599 O O . VAL A 1 81 ? -17.423 0.701 15.632 1.00 94.50 81 VAL A O 1
ATOM 602 N N . GLU A 1 82 ? -19.148 1.843 14.783 1.00 95.56 82 GLU A N 1
ATOM 603 C CA . GLU A 1 82 ? -18.740 1.701 13.393 1.00 95.56 82 GLU A CA 1
ATOM 604 C C . GLU A 1 82 ? -17.930 2.918 12.955 1.00 95.56 82 GLU A C 1
ATOM 606 O O . GLU A 1 82 ? -18.360 4.058 13.133 1.00 95.56 82 GLU A O 1
ATOM 611 N N . VAL A 1 83 ? -16.767 2.654 12.370 1.00 94.69 83 VAL A N 1
ATOM 612 C CA . VAL A 1 83 ? -15.871 3.631 11.756 1.00 94.69 83 VAL A CA 1
ATOM 613 C C . VAL A 1 83 ? -15.907 3.406 10.252 1.00 94.69 83 VAL A C 1
ATOM 615 O O . VAL A 1 83 ? -15.738 2.269 9.811 1.00 94.69 83 VAL A O 1
ATOM 618 N N . THR A 1 84 ? -16.104 4.460 9.464 1.00 93.56 84 THR A N 1
ATOM 619 C CA . THR A 1 84 ? -16.091 4.388 7.995 1.00 93.56 84 THR A CA 1
ATOM 620 C C . THR A 1 84 ? -15.179 5.450 7.388 1.00 93.56 84 THR A C 1
ATOM 622 O O . THR A 1 84 ? -14.954 6.506 7.985 1.00 93.56 84 THR A O 1
ATOM 625 N N . TRP A 1 85 ? -14.619 5.156 6.217 1.00 90.75 85 TRP A N 1
ATOM 626 C CA . TRP A 1 85 ? -13.682 6.025 5.499 1.00 90.75 85 TRP A CA 1
ATOM 627 C C . TRP A 1 85 ? -13.804 5.834 3.983 1.00 90.75 85 TRP A C 1
ATOM 629 O O . TRP A 1 85 ? -14.299 4.811 3.510 1.00 90.75 85 TRP A O 1
ATOM 639 N N . GLU A 1 86 ? -13.304 6.803 3.214 1.00 85.44 86 GLU A N 1
ATOM 640 C CA . GLU A 1 86 ? -13.308 6.717 1.751 1.00 85.44 86 GLU A CA 1
ATOM 641 C C . GLU A 1 86 ? -12.219 5.762 1.220 1.00 85.44 86 GLU A C 1
ATOM 643 O O . GLU A 1 86 ? -11.055 5.866 1.630 1.00 85.44 86 GLU A O 1
ATOM 648 N N . PRO A 1 87 ? -12.535 4.878 0.249 1.00 77.81 87 PRO A N 1
ATOM 649 C CA . PRO A 1 87 ? -11.560 3.965 -0.355 1.00 77.81 87 PRO A CA 1
ATOM 650 C C . PRO A 1 87 ? -10.373 4.681 -1.011 1.00 77.81 87 PRO A C 1
ATOM 652 O O . PRO A 1 87 ? -9.272 4.138 -1.091 1.00 77.81 87 PRO A O 1
ATOM 655 N N . SER A 1 88 ? -10.572 5.911 -1.494 1.00 73.81 88 SER A N 1
ATOM 656 C CA . SER A 1 88 ? -9.528 6.686 -2.174 1.00 73.81 88 SER A CA 1
ATOM 657 C C . SER A 1 88 ? -8.309 6.951 -1.276 1.00 73.81 88 SER A C 1
ATOM 659 O O . SER A 1 88 ? -7.182 7.032 -1.781 1.00 73.81 88 SER A O 1
ATOM 661 N N . PHE A 1 89 ? -8.500 6.994 0.049 1.00 70.62 89 PHE A N 1
ATOM 662 C CA . PHE A 1 89 ? -7.432 7.177 1.035 1.00 70.62 89 PHE A CA 1
ATOM 663 C C . PHE A 1 89 ? -6.550 5.947 1.239 1.00 70.62 89 PHE A C 1
ATOM 665 O O . PHE A 1 89 ? -5.432 6.073 1.721 1.00 70.62 89 PHE A O 1
ATOM 672 N N . THR A 1 90 ? -7.002 4.763 0.838 1.00 71.31 90 THR A N 1
ATOM 673 C CA . THR A 1 90 ? -6.229 3.526 1.002 1.00 71.31 90 THR A CA 1
ATOM 674 C C . THR A 1 90 ? -5.464 3.172 -0.270 1.00 71.31 90 THR A C 1
ATOM 676 O O . THR A 1 90 ? -4.886 2.090 -0.381 1.00 71.31 90 THR A O 1
ATOM 679 N N . THR A 1 91 ? -5.429 4.068 -1.263 1.00 73.19 91 THR A N 1
ATOM 680 C CA . THR A 1 91 ? -4.694 3.833 -2.508 1.00 73.19 91 THR A CA 1
ATOM 681 C C . THR A 1 91 ? -3.214 3.617 -2.215 1.00 73.19 91 THR A C 1
ATOM 683 O O . THR A 1 91 ? -2.580 4.457 -1.590 1.00 73.19 91 THR A O 1
ATOM 686 N N . GLY A 1 92 ? -2.685 2.456 -2.611 1.00 72.38 92 GLY A N 1
ATOM 687 C CA . GLY A 1 92 ? -1.309 2.059 -2.310 1.00 72.38 92 GLY A CA 1
ATOM 688 C C . GLY A 1 92 ? -1.063 1.473 -0.908 1.00 72.38 92 GLY A C 1
ATOM 689 O O . GLY A 1 92 ? -0.028 0.856 -0.679 1.00 72.38 92 GLY A O 1
ATOM 690 N N . ALA A 1 93 ? -1.995 1.576 0.038 1.00 78.56 93 ALA A N 1
ATOM 691 C CA . ALA A 1 93 ? -1.809 0.959 1.351 1.00 78.56 93 ALA A CA 1
ATOM 692 C C . ALA A 1 93 ? -1.911 -0.576 1.262 1.00 78.56 93 ALA A C 1
ATOM 694 O O . ALA A 1 93 ? -2.757 -1.098 0.547 1.00 78.56 93 ALA A O 1
ATOM 695 N N . ALA A 1 94 ? -1.104 -1.325 2.015 1.00 82.06 94 ALA A N 1
ATOM 696 C CA . ALA A 1 94 ? -1.303 -2.775 2.146 1.00 82.06 94 ALA A CA 1
ATOM 697 C C . ALA A 1 94 ? -2.496 -3.100 3.068 1.00 82.06 94 ALA A C 1
ATOM 699 O O . ALA A 1 94 ? -3.275 -4.018 2.816 1.00 82.06 94 ALA A O 1
ATOM 700 N N . THR A 1 95 ? -2.658 -2.304 4.126 1.00 86.62 95 THR A N 1
ATOM 701 C CA . THR A 1 95 ? -3.685 -2.458 5.161 1.00 86.62 95 THR A CA 1
ATOM 702 C C . THR A 1 95 ? -4.124 -1.096 5.675 1.00 86.62 95 THR A C 1
ATOM 704 O O . THR A 1 95 ? -3.328 -0.156 5.673 1.00 86.62 95 THR A O 1
ATOM 707 N N . VAL A 1 96 ? -5.341 -1.010 6.207 1.00 88.94 96 VAL A N 1
ATOM 708 C CA . VAL A 1 96 ? -5.802 0.149 6.983 1.00 88.94 96 VAL A CA 1
ATOM 709 C C . VAL A 1 96 ? -5.667 -0.183 8.460 1.00 88.94 96 VAL A C 1
ATOM 711 O O . VAL A 1 96 ? -6.180 -1.210 8.904 1.00 88.94 96 VAL A O 1
ATOM 714 N N . THR A 1 97 ? -4.975 0.662 9.224 1.00 91.19 97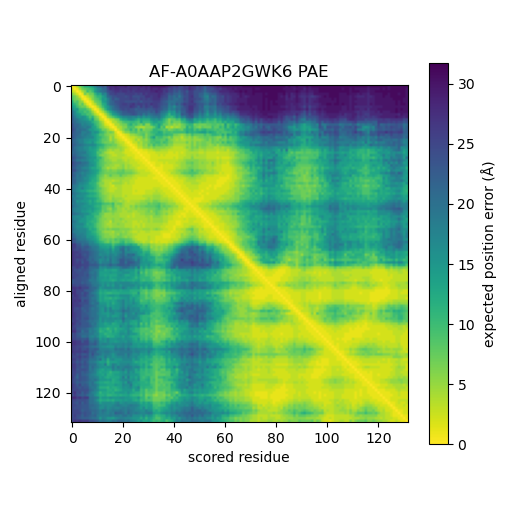 THR A N 1
ATOM 715 C CA . THR A 1 97 ? -4.864 0.497 10.679 1.00 91.19 97 THR A CA 1
ATOM 716 C C . THR A 1 97 ? -5.761 1.505 11.376 1.00 91.19 97 THR A C 1
ATOM 718 O O . THR A 1 97 ? -5.633 2.708 11.164 1.00 91.19 97 THR A O 1
ATOM 721 N N . ILE A 1 98 ? -6.667 0.995 12.206 1.00 92.44 98 ILE A N 1
ATOM 722 C CA . ILE A 1 98 ? -7.614 1.782 12.984 1.00 92.44 98 ILE A CA 1
ATOM 723 C C . ILE A 1 98 ? -7.025 1.988 14.372 1.00 92.44 98 ILE A C 1
ATOM 725 O O . ILE A 1 98 ? -6.616 1.029 15.039 1.00 92.44 98 ILE A O 1
ATOM 729 N N . TYR A 1 99 ? -7.027 3.240 14.813 1.00 92.62 99 TYR A N 1
ATOM 730 C CA . TYR A 1 99 ? -6.596 3.627 16.142 1.00 92.62 99 TYR A CA 1
ATOM 731 C C . TYR A 1 99 ? -7.738 4.292 16.911 1.00 92.62 99 TYR A C 1
ATOM 733 O O . TYR A 1 99 ? -8.578 4.972 16.328 1.00 92.62 99 TYR A O 1
ATOM 741 N N . ARG A 1 100 ? -7.743 4.112 18.230 1.00 93.75 100 ARG A N 1
ATOM 742 C CA . ARG A 1 100 ? -8.719 4.685 19.163 1.00 93.75 100 ARG A CA 1
ATOM 743 C C . ARG A 1 100 ? -7.981 5.114 20.423 1.00 93.75 100 ARG A C 1
ATOM 745 O O . ARG A 1 100 ? -7.044 4.437 20.837 1.00 93.75 100 ARG A O 1
ATOM 752 N N . LYS A 1 101 ? -8.410 6.202 21.046 1.00 94.12 101 LYS A N 1
ATOM 753 C CA . LYS A 1 101 ? -7.985 6.588 22.397 1.00 94.12 101 LYS A CA 1
ATOM 754 C C . LYS A 1 101 ? -9.208 6.718 23.288 1.00 94.12 101 LYS A C 1
ATOM 756 O O . LYS A 1 101 ? -10.319 6.693 22.773 1.00 94.12 101 LYS A O 1
ATOM 761 N N . LYS A 1 102 ? -9.022 6.795 24.600 1.00 92.19 102 LYS A N 1
AT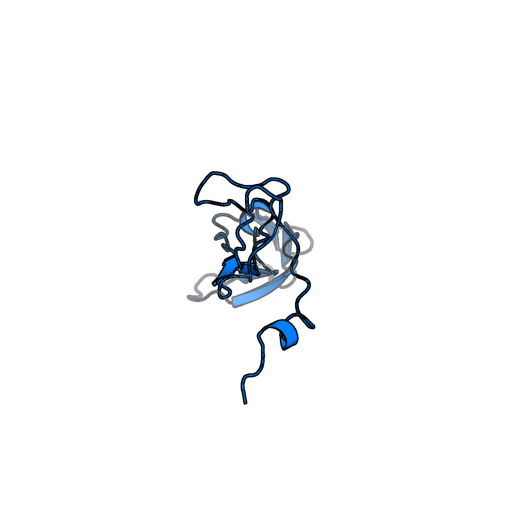OM 762 C CA . LYS A 1 102 ? -10.079 7.246 25.510 1.00 92.19 102 LYS A CA 1
ATOM 763 C C . LYS A 1 102 ? -10.077 8.769 25.622 1.00 92.19 102 LYS A C 1
ATOM 765 O O . LYS A 1 102 ? -9.048 9.426 25.422 1.00 92.19 102 LYS A O 1
ATOM 770 N N . ALA A 1 103 ? -11.207 9.343 26.023 1.00 90.44 103 ALA A N 1
ATOM 771 C CA . ALA A 1 103 ? -11.233 10.737 26.446 1.00 90.44 103 ALA A CA 1
ATOM 772 C C . ALA A 1 103 ? -10.238 10.959 27.597 1.00 90.44 103 ALA A C 1
ATOM 774 O O . ALA A 1 103 ? -10.207 10.196 28.560 1.00 90.44 103 ALA A O 1
ATOM 775 N N . GLY A 1 104 ? -9.403 11.992 27.476 1.00 88.81 104 GLY A N 1
ATOM 776 C CA . GLY A 1 104 ? -8.328 12.281 28.430 1.00 88.81 104 GLY A CA 1
ATOM 777 C C . GLY A 1 104 ? -7.008 11.543 28.175 1.00 88.81 104 GLY A C 1
ATOM 778 O O . GLY A 1 104 ? -5.996 11.929 28.751 1.00 88.81 104 GLY A O 1
ATOM 779 N N . GLU A 1 105 ? -6.961 10.547 27.282 1.00 92.62 105 GLU A N 1
ATOM 780 C CA . GLU A 1 105 ? -5.692 9.937 26.869 1.00 92.62 105 GLU A CA 1
ATOM 781 C C . GLU A 1 105 ? -4.959 10.805 25.835 1.00 92.62 105 GLU A C 1
ATOM 783 O O . GLU A 1 105 ? -5.561 11.408 24.932 1.00 92.62 105 GLU A O 1
ATOM 788 N N . VAL A 1 106 ? -3.631 10.837 25.975 1.00 89.56 106 VAL A N 1
ATOM 789 C CA . VAL A 1 106 ? -2.719 11.609 25.118 1.00 89.56 106 VAL A CA 1
ATOM 790 C C . VAL A 1 106 ? -2.413 10.866 23.817 1.00 89.56 106 VAL A C 1
ATOM 792 O O . VAL A 1 106 ? -2.251 11.491 22.772 1.00 89.56 106 VAL A O 1
ATOM 795 N N . SER A 1 107 ? -2.357 9.534 23.857 1.00 91.88 107 SER A N 1
ATOM 796 C CA . SER A 1 107 ? -1.950 8.703 22.726 1.00 91.88 107 SER A CA 1
ATOM 797 C C . SER A 1 107 ? -3.071 7.798 22.231 1.00 91.88 107 SER A C 1
ATOM 799 O O . SER A 1 107 ? -3.905 7.306 22.986 1.00 91.88 107 SER A O 1
ATOM 801 N N . TYR A 1 108 ? -3.067 7.574 20.921 1.00 92.94 108 TYR A N 1
ATOM 802 C CA . TYR A 1 108 ? -3.929 6.606 20.267 1.00 92.94 108 TYR A CA 1
ATOM 803 C C . TYR A 1 108 ? -3.356 5.196 20.385 1.00 92.94 108 TYR A C 1
ATOM 805 O O . TYR A 1 108 ? -2.164 4.978 20.178 1.00 92.94 108 TYR A O 1
ATOM 813 N N . GLN A 1 109 ? -4.230 4.230 20.651 1.00 92.38 109 GLN A N 1
ATOM 814 C CA . GLN A 1 109 ? -3.899 2.814 20.699 1.00 92.38 109 GLN A CA 1
ATOM 815 C C . GLN A 1 109 ? -4.4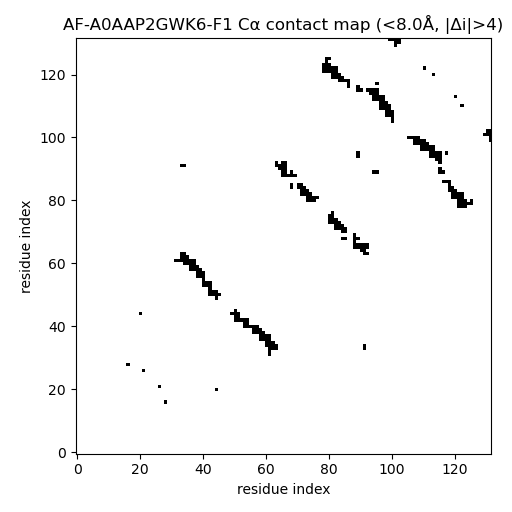10 2.109 19.446 1.00 92.38 109 GLN A C 1
ATOM 817 O O . GLN A 1 109 ? -5.522 2.360 18.965 1.00 92.38 109 GLN A O 1
ATOM 822 N N . LYS A 1 110 ? -3.596 1.199 18.904 1.00 93.62 110 LYS A N 1
ATOM 823 C CA . LYS A 1 110 ? -4.000 0.370 17.766 1.00 93.62 110 LYS A CA 1
ATOM 824 C C . LYS A 1 110 ? -5.173 -0.513 18.188 1.00 93.62 110 LYS A C 1
ATOM 826 O O . LYS A 1 110 ? -5.067 -1.272 19.143 1.00 93.62 110 LYS A O 1
ATOM 831 N N . THR A 1 111 ? -6.275 -0.420 17.453 1.00 94.00 111 THR A N 1
ATOM 832 C CA . THR A 1 111 ? -7.501 -1.183 17.725 1.00 94.00 111 THR A CA 1
ATOM 833 C C . THR A 1 111 ? -7.656 -2.345 16.754 1.00 94.00 111 THR A C 1
ATOM 835 O O . THR A 1 111 ? -7.972 -3.453 17.172 1.00 94.00 111 THR A O 1
ATOM 838 N N . ALA A 1 112 ? -7.400 -2.115 15.465 1.00 93.88 112 ALA A N 1
ATOM 839 C CA . ALA A 1 112 ? -7.510 -3.153 14.447 1.00 93.88 112 ALA A CA 1
ATOM 840 C C . ALA A 1 112 ? -6.663 -2.842 13.211 1.00 93.88 112 ALA A C 1
ATOM 842 O O . ALA A 1 112 ? -6.248 -1.704 12.986 1.00 93.88 112 ALA A O 1
ATOM 843 N N . SER A 1 113 ? -6.442 -3.866 12.392 1.00 93.81 113 SER A N 1
ATOM 844 C CA . SER A 1 113 ? -5.972 -3.723 11.016 1.00 93.81 113 SER A CA 1
ATOM 845 C C . SER A 1 113 ? -6.928 -4.478 10.099 1.00 93.81 113 SER A C 1
ATOM 847 O O . SER A 1 113 ? -7.270 -5.624 10.380 1.00 93.81 113 SER A O 1
ATOM 849 N N . VAL A 1 114 ? -7.354 -3.839 9.014 1.00 92.56 114 VAL A N 1
ATOM 850 C CA . VAL A 1 114 ? -8.247 -4.423 8.005 1.00 92.56 114 VAL A CA 1
ATOM 851 C C . VAL A 1 114 ? -7.594 -4.385 6.625 1.00 92.56 114 VAL A C 1
ATOM 853 O O . VAL A 1 114 ? -6.616 -3.663 6.396 1.00 92.56 114 VAL A O 1
ATOM 856 N N . ALA A 1 115 ? -8.130 -5.179 5.697 1.00 89.06 115 ALA A N 1
ATOM 857 C CA . ALA A 1 115 ? -7.681 -5.182 4.311 1.00 89.06 115 ALA A CA 1
ATOM 858 C C . ALA A 1 115 ? -7.836 -3.789 3.680 1.00 89.06 115 ALA A C 1
ATOM 860 O O . ALA A 1 115 ? -8.776 -3.060 3.991 1.00 89.06 115 ALA A O 1
ATOM 861 N N . ARG A 1 116 ? -6.939 -3.436 2.753 1.00 85.19 116 ARG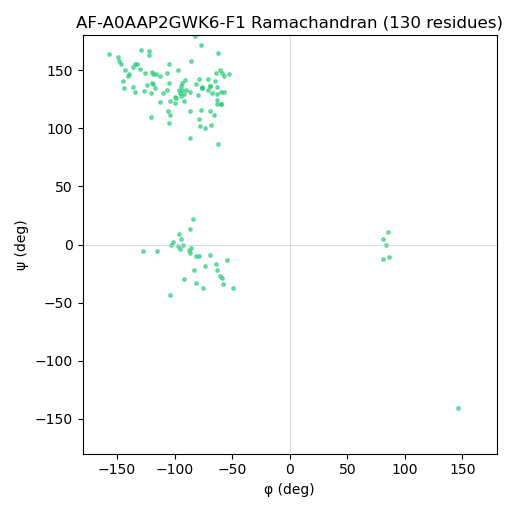 A N 1
ATOM 862 C CA . ARG A 1 116 ? -6.960 -2.155 2.025 1.00 85.19 116 ARG A CA 1
ATOM 863 C C . ARG A 1 116 ? -8.330 -1.811 1.420 1.00 85.19 116 ARG A C 1
ATOM 865 O O . ARG A 1 116 ? -8.684 -0.636 1.383 1.00 85.19 116 ARG A O 1
ATOM 872 N N . GLN A 1 117 ? -9.068 -2.805 0.913 1.00 85.31 117 GLN A N 1
ATOM 873 C CA . GLN A 1 117 ? -10.365 -2.579 0.262 1.00 85.31 117 GLN A CA 1
ATOM 874 C C . GLN A 1 117 ? -11.520 -2.357 1.246 1.00 85.31 117 GLN A C 1
ATOM 876 O O . GLN A 1 117 ? -12.614 -2.005 0.813 1.00 85.31 117 GLN A O 1
ATOM 881 N N . ALA A 1 118 ? -11.313 -2.584 2.546 1.00 90.12 118 ALA A N 1
ATOM 882 C CA . ALA A 1 118 ? -12.345 -2.321 3.534 1.00 90.12 118 ALA A CA 1
ATOM 883 C C . ALA A 1 118 ? -12.647 -0.819 3.588 1.00 90.12 118 ALA A C 1
ATOM 885 O O . ALA A 1 118 ? -11.742 0.014 3.517 1.00 90.12 118 ALA A O 1
ATOM 886 N N . THR A 1 119 ? -13.926 -0.496 3.737 1.00 91.06 119 THR A N 1
ATOM 887 C CA . THR A 1 119 ? -14.445 0.873 3.875 1.00 91.06 119 THR A CA 1
ATOM 888 C C . THR A 1 119 ? -15.076 1.117 5.241 1.00 91.06 119 THR A C 1
ATOM 890 O O . THR A 1 119 ? -15.463 2.242 5.559 1.00 91.06 119 THR A O 1
ATOM 893 N N . SER A 1 120 ? -15.176 0.068 6.062 1.00 93.19 120 SER A N 1
ATOM 894 C CA . SER A 1 120 ? -15.701 0.142 7.415 1.00 93.19 120 SER A CA 1
ATOM 895 C C . SER A 1 120 ? -15.047 -0.864 8.360 1.00 93.19 120 SER A C 1
ATOM 897 O O . SER A 1 120 ? -14.486 -1.886 7.955 1.00 93.19 120 SER A O 1
ATOM 899 N N . TYR A 1 121 ? -15.127 -0.555 9.652 1.00 95.31 121 TYR A N 1
ATOM 900 C CA . TYR A 1 121 ? -14.744 -1.422 10.758 1.00 95.31 121 TYR A CA 1
ATOM 901 C C . TYR A 1 121 ? -15.702 -1.202 11.932 1.00 95.31 121 TYR A C 1
ATOM 903 O O . TYR A 1 121 ? -15.991 -0.060 12.285 1.00 95.31 121 TYR A O 1
ATOM 911 N N . VAL A 1 122 ? -16.173 -2.285 12.558 1.00 96.31 122 VAL A N 1
ATOM 912 C CA . VAL A 1 122 ? -17.000 -2.212 13.773 1.00 96.31 122 VAL A CA 1
ATOM 913 C C . VAL A 1 122 ? -16.159 -2.585 14.985 1.00 96.31 122 VAL A C 1
ATOM 915 O O . VAL A 1 122 ? -15.793 -3.746 15.173 1.00 96.31 122 VAL A O 1
ATOM 918 N N . ASP A 1 123 ? -15.898 -1.597 15.832 1.00 95.44 123 ASP A N 1
ATOM 919 C CA . ASP A 1 123 ? -15.252 -1.769 17.120 1.00 95.44 123 ASP A CA 1
ATOM 920 C C . ASP A 1 123 ? -16.244 -2.307 18.155 1.00 95.44 123 ASP A C 1
ATOM 922 O O . ASP A 1 123 ? -17.070 -1.578 18.708 1.00 95.44 123 ASP A O 1
ATOM 926 N N . LYS A 1 124 ? -16.143 -3.609 18.424 1.00 94.62 124 LYS A N 1
ATOM 927 C CA . LYS A 1 124 ? -16.970 -4.319 19.412 1.00 94.62 124 LYS A CA 1
ATOM 928 C C . LYS A 1 124 ? -16.410 -4.240 20.836 1.00 94.62 124 LYS A C 1
ATOM 930 O O . LYS A 1 124 ? -17.013 -4.772 21.760 1.00 94.62 124 LYS A O 1
ATOM 935 N N . THR A 1 125 ? -15.245 -3.616 21.022 1.00 93.44 125 THR A N 1
ATOM 936 C CA . THR A 1 125 ? -14.542 -3.569 22.318 1.00 93.44 125 THR A CA 1
ATOM 937 C C . THR A 1 125 ? -14.892 -2.329 23.143 1.00 93.44 125 THR A C 1
ATOM 939 O O . THR A 1 125 ? -14.360 -2.136 24.236 1.00 93.44 125 THR A O 1
ATOM 942 N N . THR A 1 126 ? -15.755 -1.457 22.617 1.00 89.12 126 THR A N 1
ATOM 943 C CA . THR A 1 126 ? -16.190 -0.232 23.293 1.00 89.12 126 THR A CA 1
ATOM 944 C C . THR A 1 126 ? -17.067 -0.543 24.498 1.00 89.12 126 THR A C 1
ATOM 946 O O . THR A 1 126 ? -17.993 -1.349 24.408 1.00 89.12 126 THR A O 1
ATOM 949 N N . GLN A 1 127 ? -16.823 0.144 25.609 1.00 89.19 127 GLN A N 1
ATOM 950 C CA . GLN A 1 127 ? -17.585 -0.015 26.844 1.00 89.19 127 GLN A CA 1
ATOM 951 C C . GLN A 1 127 ? -18.730 1.002 26.922 1.00 89.19 127 GLN A C 1
ATOM 953 O O . GLN A 1 127 ? -18.585 2.173 26.564 1.00 89.19 127 GLN A O 1
ATOM 958 N N . LYS A 1 128 ? -19.900 0.552 27.393 1.00 85.56 128 LYS A N 1
ATOM 959 C CA . LYS A 1 128 ? -21.077 1.413 27.561 1.00 85.56 128 LYS A CA 1
ATOM 960 C C . LYS A 1 128 ? -20.775 2.506 28.591 1.00 85.56 128 LYS A C 1
ATOM 962 O O . LYS A 1 128 ? -20.350 2.206 29.698 1.00 85.56 128 LYS A O 1
ATOM 967 N N . GLY A 1 129 ? -21.057 3.759 28.232 1.00 84.12 129 GLY A N 1
ATOM 968 C CA . GLY A 1 129 ? -20.838 4.920 29.105 1.00 84.12 129 GLY A CA 1
ATOM 969 C C . GLY A 1 129 ? -19.408 5.466 29.086 1.00 84.12 129 GLY A C 1
ATOM 970 O O . GLY A 1 129 ? -19.140 6.460 29.750 1.00 84.12 129 GLY A O 1
ATOM 971 N N . THR A 1 130 ? -18.500 4.863 28.316 1.00 86.81 130 THR A N 1
ATOM 972 C CA . THR A 1 130 ? -17.129 5.354 28.159 1.00 86.81 130 THR A CA 1
ATOM 973 C C . THR A 1 130 ? -17.017 6.252 26.933 1.00 86.81 130 THR A C 1
ATOM 975 O O . THR A 1 130 ? -17.494 5.899 25.853 1.00 86.81 130 THR A O 1
ATOM 978 N N . LEU A 1 131 ? -16.373 7.409 27.103 1.00 86.75 131 LEU A N 1
ATOM 979 C CA . LEU A 1 131 ? -16.038 8.314 26.008 1.00 86.75 131 LEU A CA 1
ATOM 980 C C . LEU A 1 131 ? -14.657 7.956 25.446 1.00 86.75 131 LEU A C 1
ATOM 982 O O . LEU A 1 131 ? -13.701 7.758 26.204 1.00 86.75 131 LEU A O 1
ATOM 986 N N . TYR A 1 132 ? -14.582 7.876 24.122 1.00 84.81 132 TYR A N 1
ATOM 987 C CA . TYR A 1 132 ? -13.386 7.538 23.359 1.00 84.81 132 TYR A CA 1
ATOM 988 C C . TYR A 1 132 ? -13.001 8.703 22.452 1.00 84.81 132 TYR A C 1
ATOM 990 O O . TYR A 1 132 ? -13.921 9.206 21.771 1.00 84.81 132 TYR A O 1
#

Mean predicted aligned error: 11.61 Å

Organism: NCBI:txid2782350

Secondary structure (DSSP, 8-state):
----GGGGTTS-------SS---SS----TTPPTT-EEEE----B-TTSPBPPPPPPEEEE----------EEEEEETTEEEEEE-GGGGTT-SEEEEEE--TT-SS-EEEEEEETT--EEEETTPPTT---

InterPro domains:
  IPR013783 Immunoglobulin-like fold [G3DSA:2.60.40.10] (3-67)
  IPR013783 Immunoglobulin-like fold [G3DSA:2.60.40.10] (70-132)

Solvent-accessible surface area (backbone atoms only — not comparable to full-atom values): 8710 Å² total; per-residue (Å²): 139,80,86,60,76,79,75,68,68,83,80,63,89,80,73,85,84,67,96,60,90,72,93,59,100,72,84,84,74,87,79,73,56,68,71,39,76,47,74,48,66,53,61,57,66,51,100,85,69,53,70,52,75,66,47,78,74,48,78,49,71,35,72,54,66,67,46,74,73,87,65,71,49,76,47,83,50,98,76,33,39,36,39,34,45,63,59,78,31,33,43,69,38,80,53,44,76,43,67,48,38,46,66,90,55,92,62,71,40,84,72,49,72,45,58,31,87,55,47,64,48,73,43,62,84,68,57,90,96,63,64,92

Sequence (132 aa):
MRQSAAAQAVALKCVLRNRTLLTTTHFEDAGVQPGKTYEYAIASVDAFGAESTFSPFARVAATVLVRVVSTCTVRKVTAGVEVTWEPSFTTGAATVTIYRKKAGEVSYQKTASVARQATSYVDKTTQKGTLY

Nearest PDB structures (foldseek):
  4go6-assembly1_B  TM=4.250E-01  e=2.516E-05  Homo sapiens
  8a5p-assembly1_X  TM=3.412E-01  e=9.328E+00  Thermochaetoides thermophila

Radius of gyration: 25.64 Å; Cα contacts (8 Å, |Δi|>4): 167; chains: 1; bounding box: 66×29×71 Å

pLDDT: mean 79.95, std 16.16, range [29.39, 96.31]